Protein AF-A0A536F4N7-F1 (afdb_monomer)

Structure (mmCIF, N/CA/C/O backbone):
data_AF-A0A536F4N7-F1
#
_entry.id   AF-A0A536F4N7-F1
#
loop_
_atom_site.group_PDB
_atom_site.id
_atom_site.type_symbol
_atom_site.label_atom_id
_atom_site.label_alt_id
_atom_site.label_comp_id
_atom_site.label_asym_id
_atom_site.label_entity_id
_atom_site.label_seq_id
_atom_site.pdbx_PDB_ins_code
_atom_site.Cartn_x
_atom_site.Cartn_y
_atom_site.Cartn_z
_atom_site.occupancy
_atom_site.B_iso_or_equiv
_atom_site.auth_seq_id
_atom_site.auth_comp_id
_atom_site.auth_asym_id
_atom_site.auth_atom_id
_atom_site.pdbx_PDB_model_num
ATOM 1 N N . HIS A 1 1 ? -7.141 -13.815 -7.275 1.00 62.12 1 HIS A N 1
ATOM 2 C CA . HIS A 1 1 ? -7.492 -12.452 -7.728 1.00 62.12 1 HIS A CA 1
ATOM 3 C C . HIS A 1 1 ? -7.042 -11.413 -6.699 1.00 62.12 1 HIS A C 1
ATOM 5 O O . HIS A 1 1 ? -7.854 -10.907 -5.941 1.00 62.12 1 HIS A O 1
ATOM 11 N N . GLY A 1 2 ? -5.741 -11.126 -6.620 1.00 79.38 2 GLY A N 1
ATOM 12 C CA . GLY A 1 2 ? -5.192 -10.143 -5.679 1.00 79.38 2 GLY A CA 1
ATOM 13 C C . GLY A 1 2 ? -4.277 -9.187 -6.429 1.00 79.38 2 GLY A C 1
ATOM 14 O O . GLY A 1 2 ? -3.408 -9.635 -7.167 1.00 79.38 2 GLY A O 1
ATOM 15 N N . GLY A 1 3 ? -4.505 -7.884 -6.294 1.00 90.88 3 GLY A N 1
ATOM 16 C CA . GLY A 1 3 ? -3.753 -6.848 -6.998 1.00 90.88 3 GLY A CA 1
ATOM 17 C C . GLY A 1 3 ? -4.028 -5.468 -6.412 1.00 90.88 3 GLY A C 1
ATOM 18 O O . GLY A 1 3 ? -4.853 -5.322 -5.507 1.00 90.88 3 GLY A O 1
ATOM 19 N N . VAL A 1 4 ? -3.359 -4.440 -6.938 1.00 92.44 4 VAL A N 1
ATOM 20 C CA . VAL A 1 4 ? -3.416 -3.081 -6.370 1.00 92.44 4 VAL A CA 1
ATOM 21 C C . VAL A 1 4 ? -4.838 -2.505 -6.358 1.00 92.44 4 VAL A C 1
ATOM 23 O O . VAL A 1 4 ? -5.209 -1.847 -5.393 1.00 92.44 4 VAL A O 1
ATOM 26 N N . GLY A 1 5 ? -5.667 -2.787 -7.371 1.00 93.00 5 GLY A N 1
ATOM 27 C CA . GLY A 1 5 ? -7.062 -2.321 -7.404 1.00 93.00 5 GLY A CA 1
ATOM 28 C C . GLY A 1 5 ? -7.936 -2.911 -6.288 1.00 93.00 5 GLY A C 1
ATOM 29 O O . GLY A 1 5 ? -8.701 -2.190 -5.645 1.00 93.00 5 GLY A O 1
ATOM 30 N N . PHE A 1 6 ? -7.770 -4.205 -6.000 1.00 92.56 6 PHE A N 1
ATOM 31 C CA . PHE A 1 6 ? -8.461 -4.870 -4.893 1.00 92.56 6 PHE A CA 1
ATOM 32 C C . PHE A 1 6 ? -7.987 -4.325 -3.541 1.00 92.56 6 PHE A C 1
ATOM 34 O O . PHE A 1 6 ? -8.807 -3.917 -2.723 1.00 92.56 6 PHE A O 1
ATOM 41 N N . ALA A 1 7 ? -6.668 -4.213 -3.348 1.00 92.44 7 ALA A N 1
ATOM 42 C CA . ALA A 1 7 ? -6.098 -3.649 -2.127 1.00 92.44 7 ALA A CA 1
ATOM 43 C C . ALA A 1 7 ? -6.593 -2.214 -1.878 1.00 92.44 7 ALA A C 1
ATOM 45 O O . ALA A 1 7 ? -7.085 -1.917 -0.795 1.00 92.44 7 ALA A O 1
ATOM 46 N N . ARG A 1 8 ? -6.563 -1.343 -2.897 1.00 92.94 8 ARG A N 1
ATOM 47 C 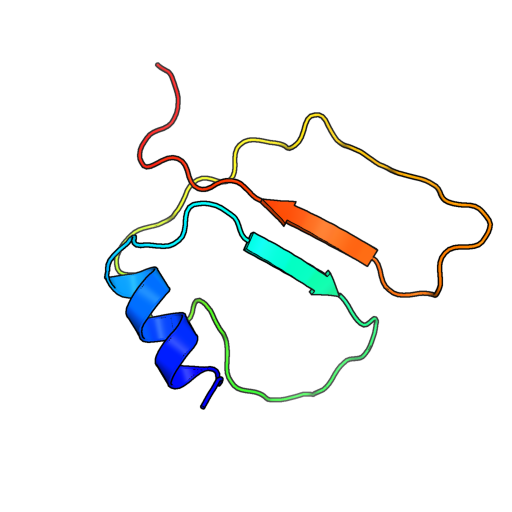CA . ARG A 1 8 ? -7.088 0.032 -2.808 1.00 92.94 8 ARG A CA 1
ATOM 48 C C . ARG A 1 8 ? -8.560 0.077 -2.411 1.00 92.94 8 ARG A C 1
ATOM 50 O O . ARG A 1 8 ? -8.949 0.960 -1.653 1.00 92.94 8 ARG A O 1
ATOM 57 N N . SER A 1 9 ? -9.369 -0.863 -2.901 1.00 92.62 9 SER A N 1
ATOM 58 C CA . SER A 1 9 ? -10.792 -0.941 -2.555 1.00 92.62 9 SER A CA 1
ATOM 59 C C . SER A 1 9 ? -10.985 -1.216 -1.063 1.00 92.62 9 SER A C 1
ATOM 61 O O . SER A 1 9 ? -11.775 -0.527 -0.426 1.00 92.62 9 SER A O 1
ATOM 63 N N . LEU A 1 10 ? -10.205 -2.138 -0.488 1.00 91.81 10 LEU A N 1
ATOM 64 C CA . LEU A 1 10 ? -10.232 -2.429 0.950 1.00 91.81 10 LEU A CA 1
ATOM 65 C C . LEU A 1 10 ? -9.753 -1.242 1.791 1.00 91.81 10 LEU A C 1
ATOM 67 O O . LEU A 1 10 ? -10.408 -0.879 2.764 1.00 91.81 10 LEU A O 1
ATOM 71 N N . VAL A 1 11 ? -8.652 -0.601 1.384 1.00 90.12 11 VAL A N 1
ATOM 72 C CA . VAL A 1 11 ? -8.115 0.592 2.059 1.00 90.12 11 VAL A CA 1
ATOM 73 C C . VAL A 1 11 ? -9.139 1.725 2.061 1.00 90.12 11 VAL A C 1
ATOM 75 O O . VAL A 1 11 ? -9.376 2.345 3.092 1.00 90.12 11 VAL A O 1
ATOM 78 N N . ARG A 1 12 ? -9.780 1.982 0.915 1.00 89.56 12 ARG A N 1
ATOM 79 C CA . ARG A 1 12 ? -10.790 3.040 0.776 1.00 89.56 12 ARG A CA 1
ATOM 80 C C . ARG A 1 12 ? -12.019 2.790 1.651 1.00 89.56 12 ARG A C 1
ATOM 82 O O . ARG A 1 12 ? -12.625 3.748 2.113 1.00 89.56 12 ARG A O 1
ATOM 89 N N . LEU A 1 13 ? -12.382 1.525 1.854 1.00 90.94 13 LEU A N 1
ATOM 90 C CA . LEU A 1 13 ? -13.498 1.119 2.708 1.00 90.94 13 LEU A CA 1
ATOM 91 C C . LEU A 1 13 ? -13.116 1.003 4.194 1.00 90.94 13 LEU A C 1
ATOM 93 O O . LEU A 1 13 ? -13.984 0.696 5.002 1.00 90.94 13 LEU A O 1
ATOM 97 N N . GLY A 1 14 ? -11.847 1.222 4.563 1.00 88.12 14 GLY A N 1
ATOM 98 C CA . GLY A 1 14 ? -11.387 1.097 5.950 1.00 88.12 14 GLY A CA 1
ATOM 99 C C . GLY A 1 14 ? -11.379 -0.340 6.482 1.00 88.12 14 GLY A C 1
ATOM 100 O O . GLY A 1 14 ? -11.311 -0.543 7.685 1.00 88.12 14 GLY A O 1
ATOM 101 N N . LEU A 1 15 ? -11.427 -1.347 5.604 1.00 90.88 15 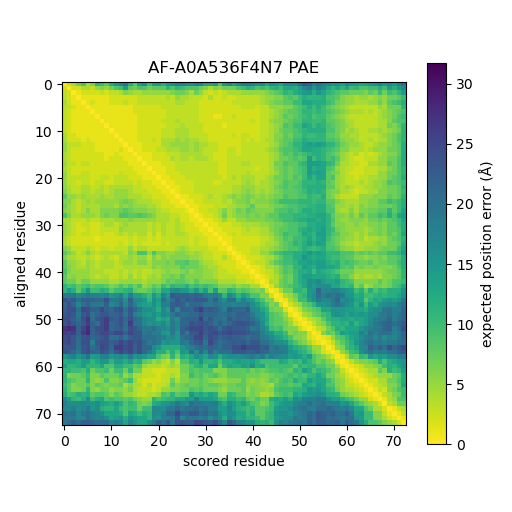LEU A N 1
ATOM 102 C CA . LEU A 1 15 ? -11.551 -2.765 5.981 1.00 90.88 15 LEU A CA 1
ATOM 103 C C . LEU A 1 15 ? -10.204 -3.446 6.272 1.00 90.88 15 LEU A C 1
ATOM 105 O O . LEU A 1 15 ? -10.117 -4.671 6.282 1.00 90.88 15 LEU A O 1
ATOM 109 N N . VAL A 1 16 ? -9.130 -2.670 6.419 1.00 87.69 16 VAL A N 1
ATOM 110 C CA . VAL A 1 16 ? -7.785 -3.193 6.666 1.00 87.69 16 VAL A CA 1
ATOM 111 C C . VAL A 1 16 ? -7.379 -2.843 8.086 1.00 87.69 16 VAL A C 1
ATOM 113 O O . VAL A 1 16 ? -7.152 -1.675 8.377 1.00 87.69 16 VAL A O 1
ATOM 116 N N . ASP A 1 17 ? -7.219 -3.856 8.932 1.00 84.62 17 ASP A N 1
ATOM 117 C CA . ASP A 1 17 ? -6.761 -3.692 10.318 1.00 84.62 17 ASP A CA 1
ATOM 118 C C . ASP A 1 17 ? -5.234 -3.670 10.455 1.00 84.62 17 ASP A C 1
ATOM 120 O O . ASP A 1 17 ? -4.693 -3.118 11.410 1.00 84.62 17 ASP A O 1
ATOM 124 N N . GLU A 1 18 ? -4.514 -4.296 9.518 1.00 84.25 18 GLU A N 1
ATOM 125 C CA . GLU A 1 18 ? -3.061 -4.453 9.584 1.00 84.25 18 GLU A CA 1
ATOM 126 C C . GLU A 1 18 ? -2.425 -4.431 8.189 1.00 84.25 18 GLU A C 1
ATOM 128 O O . GLU A 1 18 ? -2.787 -5.203 7.301 1.00 84.25 18 GLU A O 1
ATOM 133 N N . TYR A 1 19 ? -1.397 -3.600 8.018 1.00 86.19 19 TYR A N 1
ATOM 134 C CA . TYR A 1 19 ? -0.532 -3.596 6.842 1.00 86.19 19 TYR A CA 1
ATOM 135 C C . TYR A 1 19 ? 0.800 -4.271 7.163 1.00 86.19 19 TYR A C 1
ATOM 137 O O . TYR A 1 19 ? 1.518 -3.856 8.071 1.00 86.19 19 TYR A O 1
ATOM 145 N N . ARG A 1 20 ? 1.170 -5.282 6.373 1.00 85.56 20 ARG A N 1
ATOM 146 C CA . ARG A 1 20 ? 2.511 -5.886 6.375 1.00 85.56 20 ARG A CA 1
ATOM 147 C C . ARG A 1 20 ? 3.222 -5.499 5.088 1.00 85.56 20 ARG A C 1
ATOM 149 O O . ARG A 1 20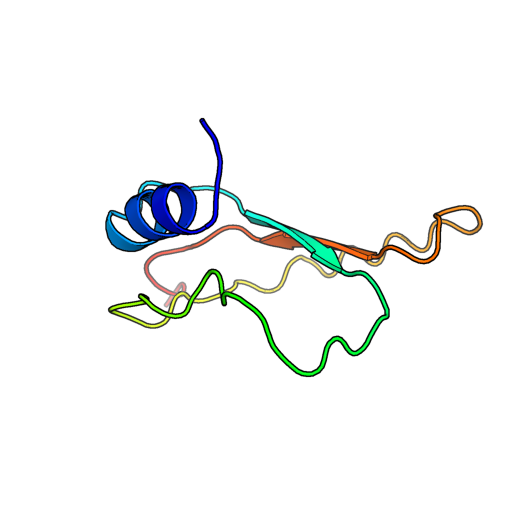 ? 3.003 -6.116 4.050 1.00 85.56 20 ARG A O 1
ATOM 156 N N . LEU A 1 21 ? 4.046 -4.464 5.154 1.00 86.62 21 LEU A N 1
ATOM 157 C CA . LEU A 1 21 ? 4.793 -3.959 4.011 1.00 86.62 21 LEU A CA 1
ATOM 158 C C . LEU A 1 21 ? 6.164 -4.635 3.951 1.00 86.62 21 LEU A C 1
ATOM 160 O O . LEU A 1 21 ? 6.880 -4.702 4.951 1.00 86.62 21 LEU A O 1
ATOM 164 N N . LEU A 1 22 ? 6.515 -5.136 2.770 1.00 86.94 22 LEU A N 1
ATOM 165 C CA . LEU A 1 22 ? 7.856 -5.607 2.445 1.00 86.94 22 LEU A CA 1
ATOM 166 C C . LEU A 1 22 ? 8.527 -4.529 1.601 1.00 86.94 22 LEU A C 1
ATOM 168 O O . LEU A 1 22 ? 8.018 -4.176 0.537 1.00 86.94 22 LEU A O 1
ATOM 172 N N . ILE A 1 23 ? 9.639 -3.989 2.086 1.00 85.50 23 ILE A N 1
ATOM 173 C CA . ILE A 1 23 ? 10.408 -2.985 1.355 1.00 85.50 23 ILE A CA 1
ATOM 174 C C . ILE A 1 23 ? 11.572 -3.687 0.674 1.00 85.50 23 ILE A C 1
ATOM 176 O O . ILE A 1 23 ? 12.428 -4.282 1.328 1.00 85.50 23 ILE A O 1
ATOM 180 N N . HIS A 1 24 ? 11.604 -3.581 -0.650 1.00 86.38 24 HIS A N 1
ATOM 181 C CA . HIS A 1 24 ? 12.739 -3.992 -1.461 1.00 86.38 24 HIS A CA 1
ATOM 182 C C . HIS A 1 24 ? 13.612 -2.764 -1.748 1.00 86.38 24 HIS A C 1
ATOM 184 O O . HIS A 1 24 ? 13.072 -1.754 -2.205 1.00 86.38 24 HIS A O 1
ATOM 190 N N . PRO A 1 25 ? 14.934 -2.818 -1.504 1.00 84.31 25 PRO A N 1
ATOM 191 C CA . PRO A 1 25 ? 15.835 -1.689 -1.724 1.00 84.31 25 PRO A CA 1
ATOM 192 C C . PRO A 1 25 ? 16.156 -1.526 -3.221 1.00 84.31 25 PRO A C 1
ATOM 194 O O . PRO A 1 25 ? 17.279 -1.746 -3.661 1.00 84.31 25 PRO A O 1
ATOM 197 N N . VAL A 1 26 ? 15.146 -1.175 -4.019 1.00 88.31 26 VAL A N 1
ATOM 198 C CA . VAL A 1 26 ? 15.255 -0.950 -5.465 1.00 88.31 26 VAL A CA 1
ATOM 199 C C . VAL A 1 26 ? 14.473 0.299 -5.866 1.00 88.31 26 VAL A C 1
ATOM 201 O O . VAL A 1 26 ? 13.338 0.505 -5.439 1.00 88.31 26 VAL A O 1
ATOM 204 N N . ALA A 1 27 ? 15.074 1.134 -6.711 1.00 91.25 27 ALA A N 1
ATOM 205 C CA . ALA A 1 27 ? 14.408 2.282 -7.313 1.00 91.25 27 ALA A CA 1
ATOM 206 C C . ALA A 1 27 ? 13.826 1.881 -8.680 1.00 91.25 27 ALA A C 1
ATOM 208 O O . ALA A 1 27 ? 14.569 1.658 -9.629 1.00 91.25 27 ALA A O 1
ATOM 209 N N . LEU A 1 28 ? 12.496 1.773 -8.776 1.00 90.50 28 LEU A N 1
ATOM 210 C CA . LEU A 1 28 ? 11.793 1.298 -9.984 1.00 90.50 28 LEU A CA 1
ATOM 211 C C . LEU A 1 28 ? 11.426 2.409 -10.987 1.00 90.50 28 LEU A C 1
ATOM 213 O O . LEU A 1 28 ? 11.003 2.116 -12.102 1.00 90.50 28 LEU A O 1
ATOM 217 N N . GLY A 1 29 ? 11.521 3.684 -1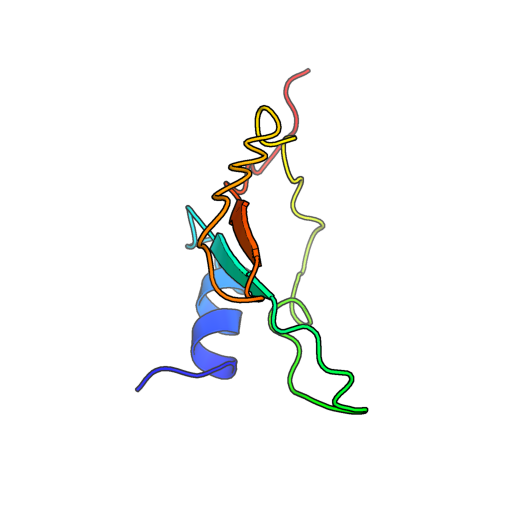0.600 1.00 93.31 29 GLY A N 1
ATOM 218 C CA . GLY A 1 29 ? 11.146 4.838 -11.430 1.00 93.31 29 GLY A CA 1
ATOM 219 C C . GLY A 1 29 ? 9.633 5.065 -11.588 1.00 93.31 29 GLY A C 1
ATOM 220 O O . GLY A 1 29 ? 9.186 6.206 -11.532 1.00 93.31 29 GLY A O 1
ATOM 221 N N . SER A 1 30 ? 8.822 4.010 -11.729 1.00 91.69 30 SER A N 1
ATOM 222 C CA . SER A 1 30 ? 7.356 4.108 -11.810 1.00 91.69 30 SER A CA 1
ATOM 223 C C . SER A 1 30 ? 6.646 2.862 -11.261 1.00 91.69 30 SER A C 1
ATOM 225 O O . SER A 1 30 ? 7.253 1.804 -11.101 1.00 91.69 30 SER A O 1
ATOM 227 N N . GLY A 1 31 ? 5.354 2.985 -10.932 1.00 90.12 31 GLY A N 1
ATOM 228 C CA . GLY A 1 31 ? 4.551 1.871 -10.428 1.00 90.12 31 GLY A CA 1
ATOM 229 C C . GLY A 1 31 ? 3.180 2.281 -9.890 1.00 90.12 31 GLY A C 1
ATOM 230 O O . GLY A 1 31 ? 2.851 3.461 -9.764 1.00 90.12 31 GLY A O 1
ATOM 231 N N . LEU A 1 32 ? 2.359 1.286 -9.551 1.00 92.62 32 LEU A N 1
ATOM 232 C CA . LEU A 1 32 ? 1.031 1.50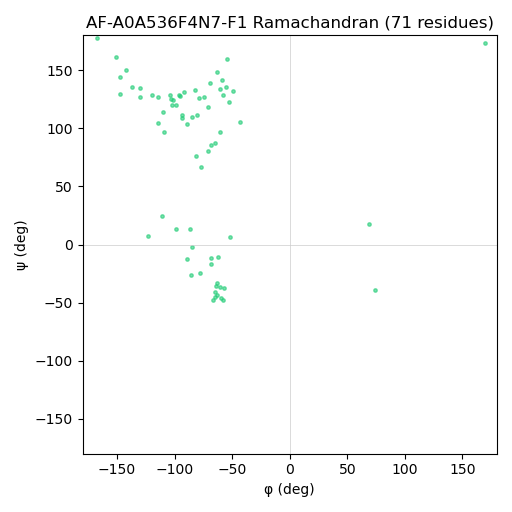4 -8.979 1.00 92.62 32 LEU A CA 1
ATOM 233 C C . LEU A 1 32 ? 1.118 1.690 -7.455 1.00 92.62 32 LEU A C 1
ATOM 235 O O . LEU A 1 32 ? 1.351 0.737 -6.717 1.00 92.62 32 LEU A O 1
ATOM 239 N N . GLY A 1 33 ? 0.868 2.907 -6.963 1.00 90.44 33 GLY A N 1
ATOM 240 C CA . GLY A 1 33 ? 0.912 3.203 -5.523 1.00 90.44 33 GLY A CA 1
ATOM 241 C C . GLY A 1 33 ? -0.294 2.660 -4.742 1.00 90.44 33 GLY A C 1
ATOM 242 O O . GLY A 1 33 ? -1.438 2.973 -5.080 1.00 90.44 33 GLY A O 1
ATOM 243 N N . LEU A 1 34 ? -0.066 1.895 -3.672 1.00 89.69 34 LEU A N 1
ATOM 244 C CA . LEU A 1 34 ? -1.127 1.277 -2.857 1.00 89.69 34 LEU A CA 1
ATOM 245 C C . LEU A 1 34 ? -2.022 2.304 -2.134 1.00 89.69 34 LEU A C 1
ATOM 247 O O . LEU A 1 34 ? -3.230 2.112 -2.061 1.00 89.69 34 LEU A O 1
ATOM 251 N N . PHE A 1 35 ? -1.454 3.424 -1.682 1.00 90.00 35 PHE A N 1
ATOM 252 C CA . PHE A 1 35 ? -2.149 4.453 -0.890 1.00 90.00 35 PHE A CA 1
ATOM 253 C C . PHE A 1 35 ? -2.622 5.670 -1.702 1.00 90.00 35 PHE A C 1
ATOM 255 O O . PHE A 1 35 ? -3.004 6.687 -1.137 1.00 90.00 35 PHE A O 1
ATOM 262 N N . SER A 1 36 ? -2.619 5.585 -3.033 1.00 90.00 36 SER A N 1
ATOM 263 C CA . SER A 1 36 ? -3.011 6.706 -3.911 1.00 90.00 36 SER A CA 1
ATOM 264 C C . SER A 1 36 ? -4.501 7.076 -3.851 1.00 90.00 36 SER A C 1
ATOM 266 O O . SER A 1 36 ? -4.882 8.120 -4.364 1.00 90.00 36 SER A O 1
ATOM 268 N N . SER A 1 37 ? -5.345 6.247 -3.229 1.00 85.69 37 SER A N 1
ATOM 269 C CA . SER A 1 37 ? -6.791 6.470 -3.086 1.00 85.69 37 SER A CA 1
ATOM 270 C C . SER A 1 37 ? -7.227 6.758 -1.642 1.00 85.69 37 SER A C 1
ATOM 272 O O . SER A 1 37 ? -8.366 6.462 -1.277 1.00 85.69 37 SER A O 1
ATOM 274 N N . LEU A 1 38 ? -6.326 7.269 -0.797 1.00 86.56 38 LEU A N 1
ATOM 275 C CA . LEU A 1 38 ? -6.645 7.635 0.585 1.00 86.56 38 LEU A CA 1
ATOM 276 C C . LEU A 1 38 ? -7.529 8.891 0.618 1.00 86.56 38 LEU A C 1
ATOM 278 O O . LEU A 1 38 ? -7.101 9.961 0.199 1.00 86.56 38 LEU A O 1
ATOM 282 N N . ALA A 1 39 ? -8.746 8.774 1.153 1.00 85.31 39 ALA A N 1
ATOM 283 C CA . ALA A 1 39 ? -9.648 9.920 1.320 1.00 85.31 39 ALA A CA 1
ATOM 284 C C . ALA A 1 39 ? -9.285 10.798 2.532 1.00 85.31 39 ALA A C 1
ATOM 286 O O . ALA A 1 39 ? -9.638 11.973 2.592 1.00 85.31 39 ALA A O 1
ATOM 287 N N . ARG A 1 40 ? -8.607 10.214 3.522 1.00 83.81 40 ARG A N 1
ATOM 288 C CA . ARG A 1 40 ? -8.171 10.861 4.761 1.00 83.81 40 ARG A CA 1
ATOM 289 C C . ARG A 1 40 ? -6.794 10.330 5.143 1.00 83.81 40 ARG A C 1
ATOM 291 O O . ARG A 1 40 ? -6.507 9.174 4.829 1.00 83.81 40 ARG A O 1
ATOM 298 N N . PRO A 1 41 ? -5.954 11.127 5.823 1.00 82.06 41 PRO A N 1
ATOM 299 C CA . PRO A 1 41 ? -4.706 10.620 6.370 1.00 82.06 41 PRO A CA 1
ATOM 300 C C . PRO A 1 41 ? -5.004 9.507 7.376 1.00 82.06 41 PRO A C 1
ATOM 302 O O . PRO A 1 41 ? -5.868 9.654 8.240 1.00 82.06 41 PRO A O 1
ATOM 305 N N . ILE A 1 42 ? -4.275 8.400 7.267 1.00 79.81 42 ILE A N 1
ATOM 306 C CA . ILE A 1 42 ? -4.263 7.359 8.293 1.00 79.81 42 ILE A CA 1
ATOM 307 C C . ILE A 1 42 ? -3.071 7.622 9.202 1.00 79.81 42 ILE A C 1
ATOM 309 O O . ILE A 1 42 ? -1.947 7.802 8.728 1.00 79.81 42 ILE A O 1
ATOM 313 N N . TRP A 1 43 ? -3.312 7.687 10.508 1.00 75.12 43 TRP A N 1
ATOM 314 C CA . TRP A 1 43 ? -2.219 7.844 11.451 1.00 75.12 43 TRP A CA 1
ATOM 315 C C . TRP A 1 43 ? -1.550 6.505 11.662 1.00 75.12 43 TRP A C 1
ATOM 317 O O . TRP A 1 43 ? -2.214 5.543 12.065 1.00 75.12 43 TRP A O 1
ATOM 327 N N . ALA A 1 44 ? -0.234 6.488 11.460 1.00 72.00 44 ALA A N 1
ATOM 328 C CA . ALA A 1 44 ? 0.577 5.402 11.932 1.00 72.00 44 ALA A CA 1
ATOM 329 C C . ALA A 1 44 ? 1.087 5.635 13.340 1.00 72.00 44 ALA A C 1
ATOM 331 O O . ALA A 1 44 ? 2.013 6.414 13.540 1.00 72.00 44 ALA A O 1
ATOM 332 N N . TRP A 1 45 ? 0.482 4.953 14.323 1.00 65.25 45 TRP A N 1
ATOM 333 C CA . TRP A 1 45 ? 1.077 4.899 15.655 1.00 65.25 45 TRP A CA 1
ATOM 334 C C . TRP A 1 45 ? 2.503 4.365 15.509 1.00 65.25 45 TRP A C 1
ATOM 336 O O . TRP A 1 45 ? 2.681 3.405 14.745 1.00 65.25 45 TRP A O 1
ATOM 346 N N . PRO A 1 46 ? 3.510 4.965 16.179 1.00 58.81 46 PRO A N 1
ATOM 347 C CA . PRO A 1 46 ? 4.848 4.418 16.127 1.00 58.81 46 PRO A CA 1
ATOM 348 C C . PRO A 1 46 ? 4.730 2.946 16.521 1.00 58.81 46 PRO A C 1
ATOM 350 O O . PRO A 1 46 ? 4.223 2.665 17.612 1.00 58.81 46 PRO A O 1
ATOM 353 N N . PRO A 1 47 ? 5.159 1.978 15.685 1.00 54.03 47 PRO A N 1
ATOM 354 C CA . PRO A 1 47 ? 5.484 0.690 16.268 1.00 54.03 47 PRO A CA 1
ATOM 355 C C . PRO A 1 47 ? 6.402 1.048 17.437 1.00 54.03 47 PRO A C 1
ATOM 357 O O . PRO A 1 47 ? 7.289 1.888 17.268 1.00 54.03 47 PRO A O 1
ATOM 360 N N . SER A 1 48 ? 6.176 0.510 18.634 1.00 51.91 48 SER A N 1
ATOM 361 C CA . SER A 1 48 ? 7.287 0.356 19.574 1.00 51.91 48 SER A CA 1
ATOM 362 C C . SER A 1 48 ? 8.416 -0.175 18.707 1.00 51.91 48 SER A C 1
ATOM 364 O O . SER A 1 48 ? 8.225 -1.249 18.159 1.00 51.91 48 SER A O 1
ATOM 366 N N . ALA A 1 49 ? 9.413 0.649 18.361 1.00 48.75 49 ALA A N 1
ATOM 367 C CA . ALA A 1 49 ? 10.143 0.468 17.111 1.00 48.75 49 ALA A CA 1
ATOM 368 C C . ALA A 1 49 ? 10.795 -0.913 17.137 1.00 48.75 49 ALA A C 1
ATOM 370 O O . ALA A 1 49 ? 11.835 -1.097 17.764 1.00 48.75 49 ALA A O 1
ATOM 371 N N . VAL A 1 50 ? 10.150 -1.910 16.520 1.00 51.44 50 VAL A N 1
ATOM 372 C CA . VAL A 1 50 ? 10.646 -3.278 16.511 1.00 51.44 50 VAL A CA 1
ATOM 373 C C . VAL A 1 50 ? 11.678 -3.284 15.403 1.00 51.44 50 VAL A C 1
ATOM 375 O O . VAL A 1 50 ? 11.442 -3.728 14.283 1.00 51.44 50 VAL A O 1
ATOM 378 N N . SER A 1 51 ? 12.836 -2.707 15.711 1.00 49.22 51 SER A N 1
ATOM 379 C CA . SER A 1 51 ? 14.053 -2.970 14.973 1.00 49.22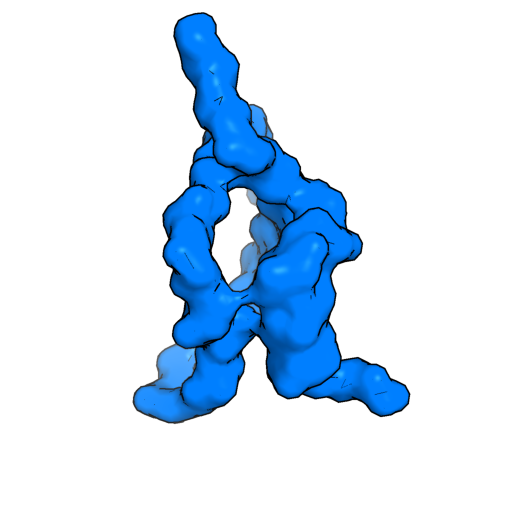 51 SER A CA 1
ATOM 380 C C . SER A 1 51 ? 14.458 -4.394 15.328 1.00 49.22 51 SER A C 1
ATOM 382 O O . SER A 1 51 ? 15.293 -4.635 16.199 1.00 49.22 51 SER A O 1
ATOM 384 N N . CYS A 1 52 ? 13.818 -5.372 14.686 1.00 42.78 52 CYS A N 1
ATOM 385 C CA . CYS A 1 52 ? 14.391 -6.703 14.604 1.00 42.78 52 CYS A CA 1
ATOM 386 C C . CYS A 1 52 ? 15.621 -6.587 13.704 1.00 42.78 52 CYS A C 1
ATOM 388 O O . CYS A 1 52 ? 15.544 -6.814 12.497 1.00 42.78 52 CYS A O 1
ATOM 390 N N . ARG A 1 53 ? 16.768 -6.222 14.289 1.00 50.28 53 ARG A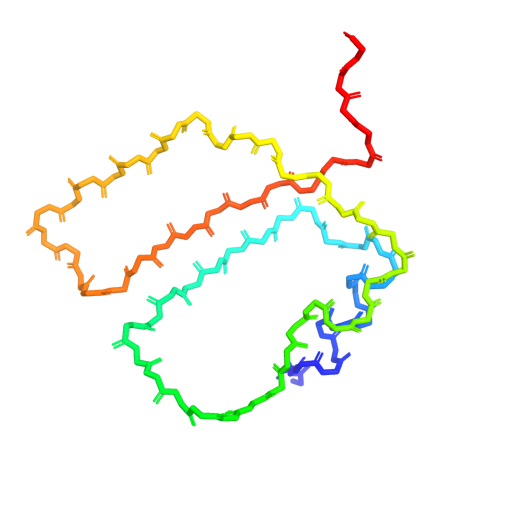 N 1
ATOM 391 C CA . ARG A 1 53 ? 18.069 -6.548 13.703 1.00 50.28 53 ARG A CA 1
ATOM 392 C C . ARG A 1 53 ? 18.195 -8.065 13.731 1.00 50.28 53 ARG A C 1
ATOM 394 O O . ARG A 1 53 ? 18.680 -8.643 14.694 1.00 50.28 53 ARG A O 1
ATOM 401 N N . LEU A 1 54 ? 17.687 -8.707 12.689 1.00 54.69 54 LEU A N 1
ATOM 402 C CA . LEU A 1 54 ? 18.010 -10.086 12.378 1.00 54.69 54 LEU A CA 1
ATOM 403 C C . LEU A 1 54 ? 19.361 -10.052 11.654 1.00 54.69 54 LEU A C 1
ATOM 405 O O . LEU A 1 54 ? 19.409 -9.549 10.532 1.00 54.69 54 LEU A O 1
ATOM 409 N N . PRO A 1 55 ? 20.451 -10.555 12.260 1.00 57.69 55 PRO A N 1
ATOM 410 C CA . PRO A 1 55 ? 21.770 -10.575 11.622 1.00 57.69 55 PRO A CA 1
ATOM 411 C C . PRO A 1 55 ? 21.808 -11.423 10.336 1.00 57.69 55 PRO A C 1
ATOM 413 O O . PRO A 1 55 ? 22.776 -11.355 9.590 1.00 57.69 55 PRO A O 1
ATOM 416 N N . SER A 1 56 ? 20.751 -12.195 10.063 1.00 62.66 56 SER A N 1
ATOM 417 C CA . SER A 1 56 ? 20.608 -13.089 8.912 1.00 62.66 56 SER A CA 1
ATOM 418 C C . SER A 1 56 ? 19.374 -12.816 8.040 1.00 62.66 56 SER A C 1
ATOM 420 O O . SER A 1 56 ? 19.076 -13.612 7.150 1.00 62.66 56 SER A O 1
ATOM 422 N N . ALA A 1 57 ? 18.622 -11.731 8.274 1.00 55.41 57 ALA A N 1
ATOM 423 C CA . ALA A 1 57 ? 17.482 -11.426 7.412 1.00 55.41 57 ALA A CA 1
ATOM 424 C C . ALA A 1 57 ? 17.967 -10.997 6.017 1.00 55.41 57 ALA A C 1
ATOM 426 O O . ALA A 1 57 ? 18.932 -10.234 5.918 1.00 55.41 57 ALA A O 1
ATOM 427 N N . PRO A 1 58 ? 17.302 -11.442 4.932 1.00 53.59 58 PRO A N 1
ATOM 428 C CA . PRO A 1 58 ? 17.564 -10.895 3.605 1.00 53.59 58 PRO A CA 1
ATOM 429 C C . PRO A 1 58 ? 17.398 -9.366 3.639 1.00 53.59 58 PRO A C 1
ATOM 431 O O . PRO A 1 58 ? 16.693 -8.847 4.501 1.00 53.59 58 PRO A O 1
ATOM 434 N N . LEU A 1 59 ? 17.987 -8.651 2.673 1.00 61.22 59 LEU A N 1
ATOM 435 C CA . LEU A 1 59 ? 17.915 -7.186 2.458 1.00 61.22 59 LEU A CA 1
ATOM 436 C C . LEU A 1 59 ? 16.487 -6.571 2.413 1.00 61.22 59 LEU A C 1
ATOM 438 O O . LEU A 1 59 ? 16.325 -5.395 2.101 1.00 61.22 59 LEU A O 1
ATOM 442 N N . ILE A 1 60 ? 15.449 -7.354 2.700 1.00 59.81 60 ILE A N 1
ATOM 443 C CA . ILE A 1 60 ? 14.037 -6.997 2.727 1.00 59.81 60 ILE A CA 1
ATOM 444 C C . ILE A 1 60 ? 13.662 -6.610 4.158 1.00 59.81 60 ILE A C 1
ATOM 446 O O . ILE A 1 60 ? 13.588 -7.461 5.048 1.00 59.81 60 ILE A O 1
ATOM 450 N N . SER A 1 61 ? 13.365 -5.331 4.384 1.00 64.50 61 SER A N 1
ATOM 451 C CA . SER A 1 61 ? 12.805 -4.900 5.663 1.00 64.50 61 SER A CA 1
ATOM 452 C C . SER A 1 61 ? 11.294 -5.144 5.683 1.00 64.50 61 SER A C 1
ATOM 454 O O . SER A 1 61 ? 10.569 -4.849 4.728 1.00 64.50 61 SER A O 1
ATOM 456 N N . ARG A 1 62 ? 10.805 -5.732 6.780 1.00 72.12 62 ARG A N 1
ATOM 457 C CA . ARG A 1 62 ? 9.374 -5.942 7.026 1.00 72.12 62 ARG A CA 1
ATOM 458 C C . ARG A 1 62 ? 8.879 -4.877 7.997 1.00 72.12 62 ARG A C 1
ATOM 460 O O . ARG A 1 62 ? 9.382 -4.786 9.112 1.00 72.12 62 ARG A O 1
ATOM 467 N N . ILE A 1 63 ? 7.851 -4.134 7.599 1.00 68.00 63 ILE A N 1
ATOM 468 C CA . ILE A 1 63 ? 7.167 -3.156 8.449 1.00 68.00 63 ILE A CA 1
ATOM 469 C C . ILE A 1 63 ? 5.740 -3.630 8.688 1.00 68.00 63 ILE A C 1
ATOM 471 O O . ILE A 1 63 ? 5.002 -3.913 7.745 1.00 68.00 63 ILE A O 1
ATOM 475 N N . LYS A 1 64 ? 5.349 -3.714 9.960 1.00 67.69 64 LYS A N 1
ATOM 476 C CA . LYS A 1 64 ? 3.969 -3.968 10.370 1.00 67.69 64 LYS A CA 1
ATOM 477 C C . LYS A 1 64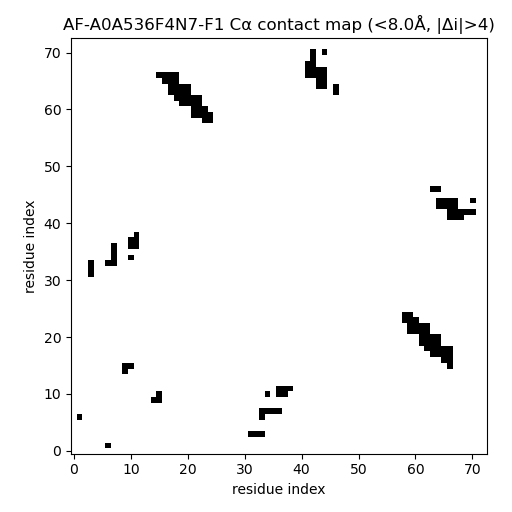 ? 3.358 -2.663 10.861 1.00 67.69 64 LYS A C 1
ATOM 479 O O . LYS A 1 64 ? 3.939 -1.995 11.713 1.00 67.69 64 LYS A O 1
ATOM 484 N N . PHE A 1 65 ? 2.193 -2.324 10.331 1.00 71.94 65 PHE A N 1
ATOM 485 C CA . PHE A 1 65 ? 1.480 -1.103 10.649 1.00 71.94 65 PHE A CA 1
ATOM 486 C C . PHE A 1 65 ? 0.012 -1.400 10.996 1.00 71.94 65 PHE A C 1
ATOM 488 O O . PHE A 1 65 ? -0.636 -2.173 10.296 1.00 71.94 65 PHE A O 1
ATOM 495 N N . VAL A 1 66 ? -0.502 -0.800 12.075 1.00 72.62 66 VAL A N 1
ATOM 496 C CA . VAL A 1 66 ? -1.892 -0.947 12.537 1.00 72.62 66 VAL A CA 1
ATOM 497 C C . VAL A 1 66 ? -2.606 0.404 12.401 1.00 72.62 66 VAL A C 1
ATOM 499 O O . VAL A 1 66 ? -2.321 1.313 13.188 1.00 72.62 66 VAL A O 1
ATOM 502 N N . PRO A 1 67 ? -3.486 0.588 11.402 1.00 68.38 67 PRO A N 1
ATOM 503 C CA . PRO A 1 67 ? -4.306 1.784 11.259 1.00 68.38 67 PRO A CA 1
ATOM 504 C C . PRO A 1 67 ? -5.174 2.031 12.490 1.00 68.38 67 PRO A C 1
ATOM 506 O O . PRO A 1 67 ? -5.920 1.164 12.935 1.00 68.38 67 PRO A O 1
ATOM 509 N N . ARG A 1 68 ? -5.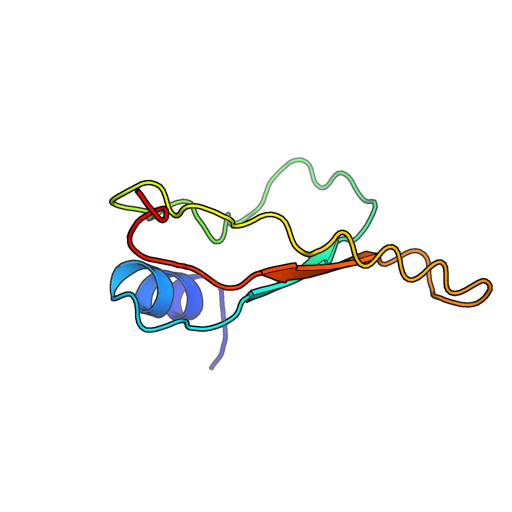105 3.256 13.019 1.00 65.38 68 ARG A N 1
ATOM 510 C CA . ARG A 1 68 ? -6.056 3.755 14.013 1.00 65.38 68 ARG A CA 1
ATOM 511 C C . ARG A 1 68 ? -6.768 4.980 13.447 1.00 65.38 68 ARG A C 1
ATOM 513 O O . ARG A 1 68 ? -6.109 5.914 12.998 1.00 65.38 68 ARG A O 1
ATOM 520 N N . GLU A 1 69 ? -8.102 4.993 13.486 1.00 63.50 69 GLU A N 1
ATOM 521 C CA . GLU A 1 69 ? -8.899 6.075 12.882 1.00 63.50 69 GLU A CA 1
ATOM 522 C C . GLU A 1 69 ? -8.763 7.437 13.590 1.00 63.50 69 GLU A C 1
ATOM 524 O O . GLU A 1 69 ? -9.082 8.468 12.999 1.00 63.50 69 GLU A O 1
ATOM 529 N N . ARG A 1 70 ? -8.259 7.479 14.833 1.00 58.94 70 ARG A N 1
ATOM 530 C CA . ARG A 1 70 ? -7.881 8.720 15.533 1.00 58.94 70 ARG A CA 1
ATOM 531 C C . ARG A 1 70 ? -6.693 8.504 16.480 1.00 58.94 70 ARG A C 1
ATOM 533 O O . ARG A 1 70 ? -6.629 7.445 17.115 1.00 58.94 70 ARG A O 1
ATOM 540 N N . PRO A 1 71 ? -5.790 9.494 16.624 1.00 56.97 71 PRO A N 1
ATOM 541 C CA . PRO A 1 71 ? -4.775 9.474 17.672 1.00 56.97 71 PRO A CA 1
ATOM 542 C C . PRO A 1 71 ? -5.436 9.509 19.066 1.00 56.97 71 PRO A C 1
ATOM 544 O O . PRO A 1 71 ? -6.524 10.081 19.208 1.00 56.97 71 PRO A O 1
ATOM 547 N N . PRO A 1 72 ? -4.827 8.881 20.093 1.00 61.06 72 PRO A N 1
ATOM 548 C CA . PRO A 1 72 ? -5.253 9.086 21.477 1.00 61.06 72 PRO A CA 1
ATOM 549 C C . PRO A 1 72 ? -5.129 10.578 21.839 1.00 61.06 72 PRO A C 1
ATOM 551 O O . PRO A 1 72 ? -4.207 11.238 21.359 1.00 61.06 72 PRO A O 1
ATOM 554 N N . ARG A 1 73 ? -6.097 11.101 22.606 1.00 66.50 73 ARG A N 1
ATOM 555 C CA . ARG A 1 73 ? -6.073 12.488 23.105 1.00 66.50 73 ARG A CA 1
ATOM 556 C C . ARG A 1 73 ? -4.975 12.680 24.139 1.00 66.50 73 ARG A C 1
ATOM 558 O O . ARG A 1 73 ? -4.738 11.711 24.893 1.00 66.50 73 ARG A O 1
#

Mean predicted aligned error: 8.58 Å

Solvent-accessible surface area (backbone atoms only — not comparable to full-atom values): 5116 Å² total; per-residue (Å²): 144,85,51,65,70,58,53,33,52,37,58,60,69,65,73,57,67,67,47,78,47,75,45,66,93,68,90,73,94,70,81,88,66,67,70,79,66,62,91,62,90,74,49,74,69,77,57,79,77,77,75,75,82,56,98,80,60,66,88,55,50,76,46,73,44,57,66,40,101,64,80,85,133

Nearest PDB structures (foldseek):
  3ky8-assembly1_B  TM=7.584E-01  e=2.618E-01  Shewanella loihica PV-4
  8jsv-assembly5_J  TM=6.910E-01  e=2.123E-01  Leptospira interrogans serovar Pomona
  1d1g-assembly1_B  TM=7.015E-01  e=7.462E-01  Thermotoga maritima

Sequence (73 aa):
HGGVGFARSLVRLGLVDEYRLLIHPVALGSGLGLFSSLARPIWAWPPSAVSCRLPSAPLISRIKFVPRERPPR

Secondary structure (DSSP, 8-state):
--SHHHHHHHHHTT--S-EEEEEPS---S----TTTT-SSPPEEPPP-------TT--S-EEEEE-EESS---

Radius of gyration: 14.34 Å; Cα contacts (8 Å, |Δi|>4): 70; chains: 1; bounding box: 35×26×35 Å

Foldseek 3Di:
DDDLVVLLVCVQVVVDFKDKDKDDPDDPVDDDDSCPNPPDDWDWDCDVPPPPPPVPDPPIDIDMTGTDPDDDD

pLDDT: mean 76.32, std 14.98, range [42.78, 93.31]